Protein AF-A0A7S0Z0C8-F1 (afdb_monomer)

Foldseek 3Di:
DDLCVLVPQQAAEAACAPVLDAEDALSLLNCQVRHNYYHYDLVSHPPVPPSLQVPPGDNSVSPQSPQLVVCLPPLEGAQEQSQDCEDRPSVVVRPSHDYYDHHNHNHPDYDPD

Nearest PDB structures (foldseek):
  8xp3-assembly1_JC  TM=6.970E-01  e=9.010E-02  Homo sapiens
  7sd1-assembly2_B  TM=4.859E-01  e=2.928E-01  Homo sapiens
  8txa-assembly2_C  TM=3.600E-01  e=6.787E+00  Mycobacterium marinum

InterPro domains:
  IPR032675 Leucine-rich repeat domain superfamily [G3DSA:3.80.10.10] (1-113)

pLDDT: mean 94.39, std 6.41, range [53.81, 98.44]

Solvent-accessible surface area (backbone atoms only — not comparable to full-atom values): 6418 Å² total; per-residue (Å²): 88,71,58,68,65,27,68,51,75,82,44,41,71,46,81,48,52,94,63,79,46,34,41,62,42,35,41,43,15,69,32,51,93,45,42,73,42,65,44,59,48,72,93,48,41,66,33,72,57,40,63,71,46,71,72,59,42,47,60,53,35,22,48,52,26,28,29,53,50,43,14,69,76,68,18,43,36,74,49,58,60,71,59,37,52,55,71,58,66,58,58,80,73,47,83,54,58,80,43,80,42,58,54,71,43,50,60,81,54,78,78,96,121

Mean predicted aligned error: 3.18 Å

Organism: NCBI:txid464990

Radius of gyration: 13.86 Å; Cα contacts (8 Å, |Δi|>4): 196; chains: 1; bounding box: 32×24×36 Å

Structure (mmCIF, N/CA/C/O backbone):
data_AF-A0A7S0Z0C8-F1
#
_entry.id   AF-A0A7S0Z0C8-F1
#
loop_
_atom_site.group_PDB
_atom_site.id
_atom_site.type_symbol
_atom_site.label_atom_id
_atom_site.label_alt_id
_atom_site.label_comp_id
_atom_site.label_asym_id
_atom_site.label_entity_id
_atom_site.label_seq_id
_atom_site.pdbx_PDB_ins_code
_atom_site.Cartn_x
_atom_site.Cartn_y
_atom_site.Cartn_z
_atom_site.occupancy
_atom_site.B_iso_or_equiv
_atom_site.auth_seq_id
_atom_site.auth_comp_id
_atom_site.auth_asym_id
_atom_site.auth_atom_id
_atom_site.pdbx_PDB_model_num
ATOM 1 N N . LEU A 1 1 ? -6.282 -8.629 7.773 1.00 92.38 1 LEU A N 1
ATOM 2 C CA . LEU A 1 1 ? -7.308 -7.726 8.351 1.00 92.38 1 LEU A CA 1
ATOM 3 C C . LEU A 1 1 ? -8.555 -7.743 7.475 1.00 92.38 1 LEU A C 1
ATOM 5 O O . LEU A 1 1 ? -8.390 -7.947 6.276 1.00 92.38 1 LEU A O 1
ATOM 9 N N . PRO A 1 2 ? -9.761 -7.550 8.037 1.00 94.75 2 PRO A N 1
ATOM 10 C CA . PRO A 1 2 ? -10.989 -7.470 7.248 1.00 94.75 2 PRO A CA 1
ATOM 11 C C . PRO A 1 2 ? -11.032 -6.192 6.394 1.00 94.75 2 PRO A C 1
ATOM 13 O O . PRO A 1 2 ? -10.494 -5.153 6.791 1.00 94.75 2 PRO A O 1
ATOM 16 N N . SER A 1 3 ? -11.673 -6.257 5.225 1.00 95.62 3 SER A N 1
ATOM 17 C CA . SER A 1 3 ? -11.796 -5.129 4.286 1.00 95.62 3 SER A CA 1
ATOM 18 C C . SER A 1 3 ? -12.562 -3.941 4.872 1.00 95.62 3 SER A C 1
ATOM 20 O O . SER A 1 3 ? -12.308 -2.790 4.510 1.00 95.62 3 SER A O 1
ATOM 22 N N . GLU A 1 4 ? -13.457 -4.208 5.816 1.00 97.50 4 GLU A N 1
ATOM 23 C CA . GLU A 1 4 ? -14.351 -3.256 6.471 1.00 97.50 4 GLU A CA 1
ATOM 24 C C . GLU A 1 4 ? -13.592 -2.216 7.306 1.00 97.50 4 GLU A C 1
ATOM 26 O O . GLU A 1 4 ? -14.127 -1.141 7.568 1.00 97.50 4 GLU A O 1
ATOM 31 N N . VAL A 1 5 ? -12.324 -2.466 7.668 1.00 96.50 5 VAL A N 1
ATOM 32 C CA . VAL A 1 5 ? -11.481 -1.471 8.361 1.00 96.50 5 VAL A CA 1
ATOM 33 C C . VAL A 1 5 ? -11.357 -0.183 7.539 1.00 96.50 5 VAL A C 1
ATOM 35 O O . VAL A 1 5 ? -11.346 0.912 8.098 1.00 96.50 5 VAL A O 1
ATOM 38 N N . GLY A 1 6 ? -11.363 -0.289 6.207 1.00 95.88 6 GLY A N 1
ATOM 39 C CA . GLY A 1 6 ? -11.355 0.861 5.300 1.00 95.88 6 GLY A CA 1
ATOM 40 C C . GLY A 1 6 ? -12.599 1.758 5.380 1.00 95.88 6 GLY A C 1
ATOM 41 O O . GLY A 1 6 ? -12.591 2.859 4.833 1.00 95.88 6 GLY A O 1
ATOM 42 N N . LEU A 1 7 ? -13.673 1.317 6.045 1.00 97.50 7 LEU A N 1
ATOM 43 C CA . LEU A 1 7 ? -14.909 2.091 6.224 1.00 97.50 7 LEU A CA 1
ATOM 44 C C . LEU A 1 7 ? -14.869 2.997 7.462 1.00 97.50 7 LEU A C 1
ATOM 46 O O . LEU A 1 7 ? -15.728 3.867 7.625 1.00 97.50 7 LEU A O 1
ATOM 50 N N . LEU A 1 8 ? -13.870 2.827 8.332 1.00 97.75 8 LEU A N 1
ATOM 51 C CA . LEU A 1 8 ? -13.736 3.562 9.587 1.00 97.75 8 LEU A CA 1
ATOM 52 C C . LEU A 1 8 ? -13.202 4.984 9.340 1.00 97.75 8 LEU A C 1
ATOM 54 O O . LEU A 1 8 ? -12.084 5.330 9.701 1.00 97.75 8 LEU A O 1
ATOM 58 N N . SER A 1 9 ? -14.020 5.843 8.732 1.00 94.94 9 SER A N 1
ATOM 59 C CA . SER A 1 9 ? -13.635 7.187 8.264 1.00 94.94 9 SER A CA 1
ATOM 60 C C . SER A 1 9 ? -13.145 8.154 9.351 1.00 94.94 9 SER A C 1
ATOM 62 O O . SER A 1 9 ? -12.517 9.160 9.029 1.00 94.94 9 SER A O 1
ATOM 64 N N . LYS A 1 10 ? -13.418 7.863 10.627 1.00 97.75 10 LYS A N 1
ATOM 65 C CA . LYS A 1 10 ? -12.934 8.634 11.783 1.00 97.75 10 LYS A CA 1
ATOM 66 C C . LYS A 1 10 ? -11.700 8.014 12.452 1.00 97.75 10 LYS A C 1
ATOM 68 O O . LYS A 1 10 ? -11.220 8.566 13.437 1.00 9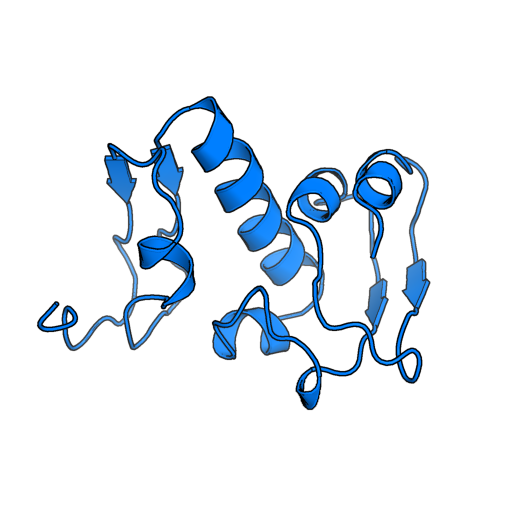7.75 10 LYS A O 1
ATOM 73 N N . LEU A 1 11 ? -11.210 6.871 11.967 1.00 98.25 11 LEU A N 1
ATOM 74 C CA . LEU A 1 11 ? -10.076 6.172 12.563 1.00 98.25 11 LEU A CA 1
ATOM 75 C C . LEU A 1 11 ? -8.788 6.971 12.350 1.00 98.25 11 LEU A C 1
ATOM 77 O O . LEU 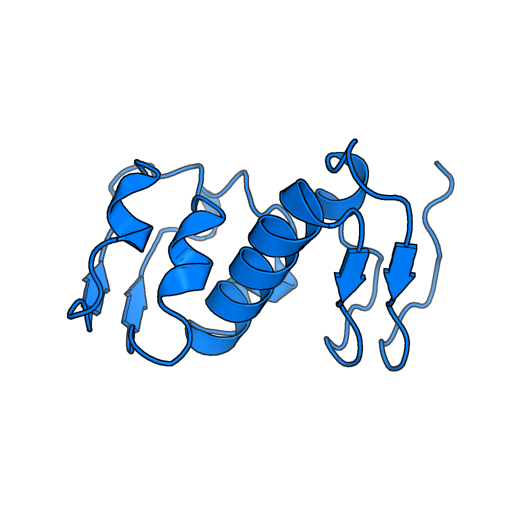A 1 11 ? -8.437 7.301 11.219 1.00 98.25 11 LEU A O 1
ATOM 81 N N . LYS A 1 12 ? -8.098 7.265 13.455 1.00 98.31 12 LYS A N 1
ATOM 82 C CA . LYS A 1 12 ? -6.831 8.010 13.471 1.00 98.31 12 LYS A CA 1
ATOM 83 C C . LYS A 1 12 ? -5.620 7.132 13.738 1.00 98.31 12 LYS A C 1
ATOM 85 O O . LYS A 1 12 ? -4.569 7.357 13.157 1.00 98.31 12 LYS A O 1
ATOM 90 N N . VAL A 1 13 ? -5.787 6.101 14.557 1.00 98.44 13 VAL A N 1
ATOM 91 C CA . VAL A 1 13 ? -4.705 5.207 14.963 1.00 98.44 13 VAL A CA 1
ATOM 92 C C . VAL A 1 13 ? -5.182 3.769 14.826 1.00 98.44 13 VAL A C 1
ATOM 94 O O . VAL A 1 13 ? -6.244 3.418 15.342 1.00 98.44 13 VAL A O 1
ATOM 97 N N . LEU A 1 14 ? -4.394 2.940 14.146 1.00 98.19 14 LEU A N 1
ATOM 98 C CA . LEU A 1 14 ? -4.616 1.507 14.004 1.00 98.19 14 LEU A CA 1
ATOM 99 C C . LEU A 1 14 ? -3.334 0.763 14.372 1.00 98.19 14 LEU A C 1
ATOM 101 O O . LEU A 1 14 ? -2.332 0.856 13.670 1.00 98.19 14 LEU A O 1
ATOM 105 N N . ARG A 1 15 ? -3.371 -0.002 15.464 1.00 97.69 15 ARG A N 1
ATOM 106 C CA . ARG A 1 15 ? -2.240 -0.823 15.907 1.00 97.69 15 ARG A CA 1
ATOM 107 C C . ARG A 1 15 ? -2.630 -2.287 15.866 1.00 97.69 15 ARG A C 1
ATOM 109 O O . ARG A 1 15 ? -3.543 -2.701 16.572 1.00 97.69 15 ARG A O 1
ATOM 116 N N . VAL A 1 16 ? -1.953 -3.045 15.015 1.00 96.62 16 VAL A N 1
ATOM 117 C CA . VAL A 1 16 ? -2.222 -4.469 14.770 1.00 96.62 16 VAL A CA 1
ATOM 118 C C . VAL A 1 16 ? -0.945 -5.313 14.822 1.00 96.62 16 VAL A C 1
ATOM 120 O O . VAL A 1 16 ? -0.952 -6.470 14.404 1.00 96.62 16 VAL A O 1
ATOM 123 N N . GLY A 1 17 ? 0.155 -4.754 15.335 1.00 94.88 17 GLY A N 1
ATOM 124 C CA . GLY A 1 17 ? 1.382 -5.507 15.605 1.00 94.88 17 GLY A CA 1
ATOM 125 C C . GLY A 1 17 ? 1.126 -6.687 16.543 1.00 94.88 17 GLY A C 1
ATOM 126 O O . GLY A 1 17 ? 0.170 -6.669 17.320 1.00 94.88 17 GLY A O 1
ATOM 127 N N . GLN A 1 18 ? 1.947 -7.728 16.442 1.00 93.75 18 GLN A N 1
ATOM 128 C CA . GLN A 1 18 ? 1.857 -8.969 17.222 1.00 93.75 18 GLN A CA 1
ATOM 129 C C . GLN A 1 18 ? 0.550 -9.764 17.047 1.00 93.75 18 GLN A C 1
ATOM 131 O O . GLN A 1 18 ? 0.243 -10.643 17.847 1.00 93.75 18 GLN A O 1
ATOM 136 N N . ASN A 1 19 ? -0.221 -9.494 15.989 1.00 95.25 19 ASN A N 1
ATOM 137 C CA . ASN A 1 19 ? -1.456 -10.229 15.683 1.00 95.25 19 ASN A CA 1
ATOM 138 C C . ASN A 1 19 ? -1.299 -11.218 14.516 1.00 95.25 19 ASN A C 1
ATOM 140 O O . ASN A 1 19 ? -2.292 -11.759 14.031 1.00 95.25 19 ASN A O 1
ATOM 144 N N . GLY A 1 20 ? -0.075 -11.431 14.015 1.00 94.62 20 GLY A N 1
ATOM 145 C CA . GLY A 1 20 ? 0.170 -12.318 12.871 1.00 94.62 20 GLY A CA 1
ATOM 146 C C . GLY A 1 20 ? -0.570 -11.876 11.604 1.00 94.62 20 GLY A C 1
ATOM 147 O O . GLY A 1 20 ? -0.956 -12.708 10.781 1.00 94.62 20 GLY A O 1
ATOM 148 N N . V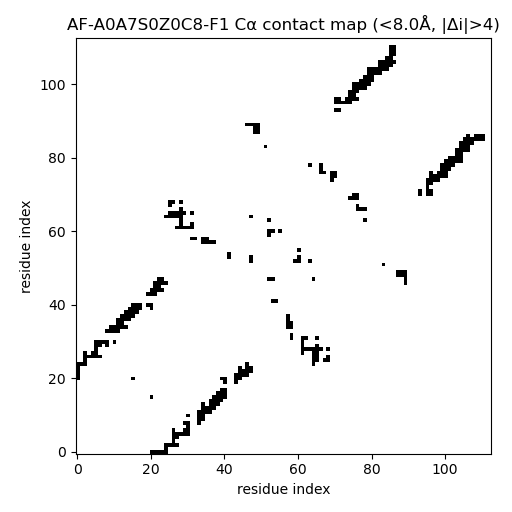AL A 1 21 ? -0.825 -10.569 11.467 1.00 96.50 21 VAL A N 1
ATOM 149 C CA . VAL A 1 21 ? -1.464 -10.007 10.278 1.00 96.50 21 VAL A CA 1
ATOM 150 C C . VAL A 1 21 ? -0.554 -10.257 9.088 1.00 96.50 21 VAL A C 1
ATOM 152 O O . VAL A 1 21 ? 0.595 -9.841 9.102 1.00 96.50 21 VAL A O 1
ATOM 155 N N . LYS A 1 22 ? -1.097 -10.914 8.061 1.00 96.88 22 LYS A N 1
ATOM 156 C CA . LYS A 1 22 ? -0.381 -11.173 6.806 1.00 96.88 22 LYS A CA 1
ATOM 157 C C . LYS A 1 22 ? -0.792 -10.258 5.665 1.00 96.88 22 LYS A C 1
ATOM 159 O O . LYS A 1 22 ? -0.027 -10.017 4.746 1.00 96.88 22 LYS A O 1
ATOM 164 N N . VAL A 1 23 ? -2.017 -9.748 5.712 1.00 97.25 23 VAL A N 1
ATOM 165 C CA . VAL A 1 23 ? -2.586 -8.951 4.624 1.00 97.25 23 VAL A CA 1
ATOM 166 C C . VAL A 1 23 ? -3.128 -7.646 5.179 1.00 97.25 23 VAL A C 1
ATOM 168 O O . VAL A 1 23 ? -4.012 -7.650 6.054 1.00 97.25 23 VAL A O 1
ATOM 171 N N . LEU A 1 24 ? -2.614 -6.548 4.630 1.00 97.94 24 LEU A N 1
ATOM 172 C CA . LEU A 1 24 ? -3.167 -5.207 4.760 1.00 97.94 24 LEU A CA 1
ATOM 173 C C . LEU A 1 24 ? -4.118 -4.988 3.580 1.00 97.94 24 LEU A C 1
ATOM 175 O O . LEU A 1 24 ? -3.640 -4.823 2.470 1.00 97.94 24 LEU A O 1
ATOM 179 N N . PRO A 1 25 ? -5.448 -5.028 3.751 1.00 97.25 25 PRO A N 1
ATOM 180 C CA . PRO A 1 25 ? -6.373 -4.977 2.625 1.00 97.25 25 PRO A CA 1
ATOM 181 C C . PRO A 1 25 ? -6.290 -3.630 1.901 1.00 97.25 25 PRO A C 1
ATOM 183 O O . PRO A 1 25 ? -6.191 -2.583 2.542 1.00 97.25 25 PRO A O 1
ATOM 186 N N . ARG A 1 26 ? -6.418 -3.639 0.567 1.00 97.12 26 ARG A N 1
ATOM 187 C CA . ARG A 1 26 ? -6.345 -2.421 -0.267 1.00 97.12 26 ARG A CA 1
ATOM 188 C C . ARG A 1 26 ? -7.355 -1.349 0.132 1.00 97.12 26 ARG A C 1
ATOM 190 O O . ARG A 1 26 ? -7.101 -0.155 -0.001 1.00 97.12 26 ARG A O 1
ATOM 197 N N . THR A 1 27 ? -8.478 -1.765 0.717 1.00 97.81 27 THR A N 1
ATOM 198 C CA . THR A 1 27 ? -9.503 -0.871 1.263 1.00 97.81 27 THR A CA 1
ATOM 199 C C . THR A 1 27 ? -9.002 0.018 2.403 1.00 97.81 27 THR A C 1
ATOM 201 O O . THR A 1 27 ? -9.592 1.075 2.615 1.00 97.81 27 THR A O 1
ATOM 204 N N . LEU A 1 28 ? -7.901 -0.318 3.093 1.00 98.06 28 LEU A N 1
ATOM 205 C CA . LEU A 1 28 ? -7.239 0.607 4.028 1.00 98.06 28 LEU A CA 1
ATOM 206 C C . LEU A 1 28 ? -6.841 1.917 3.342 1.00 98.06 28 LEU A C 1
ATOM 208 O O . LEU A 1 28 ? -6.887 2.967 3.977 1.00 98.06 28 LEU A O 1
ATOM 212 N N . GLY A 1 29 ? -6.561 1.891 2.036 1.00 97.44 29 GLY A N 1
ATOM 213 C CA . GLY A 1 29 ? -6.315 3.090 1.238 1.00 97.44 29 GLY A CA 1
ATOM 214 C C . GLY A 1 29 ? -7.461 4.113 1.249 1.00 97.44 29 GLY A C 1
ATOM 215 O O . GLY A 1 29 ? -7.234 5.296 1.019 1.00 97.44 29 GLY A O 1
ATOM 216 N N . ASN A 1 30 ? -8.688 3.729 1.619 1.00 97.56 30 ASN A N 1
ATOM 217 C CA . ASN A 1 30 ? -9.795 4.679 1.819 1.00 97.56 30 ASN A CA 1
ATOM 218 C C . ASN A 1 30 ? -9.565 5.649 3.000 1.00 97.56 30 ASN A C 1
ATOM 220 O O . ASN A 1 30 ? -10.298 6.638 3.163 1.00 97.56 30 ASN A O 1
ATOM 224 N N . LEU A 1 31 ? -8.573 5.346 3.842 1.00 98.12 31 LEU A N 1
ATOM 225 C CA . LEU A 1 31 ? -8.175 6.131 5.005 1.00 98.12 31 LEU A CA 1
ATOM 226 C C . LEU A 1 31 ? -6.979 7.057 4.736 1.00 98.12 31 LEU A C 1
ATOM 228 O O . LEU A 1 31 ? -6.506 7.695 5.677 1.00 98.12 31 LEU A O 1
ATOM 232 N N . VAL A 1 32 ? -6.505 7.175 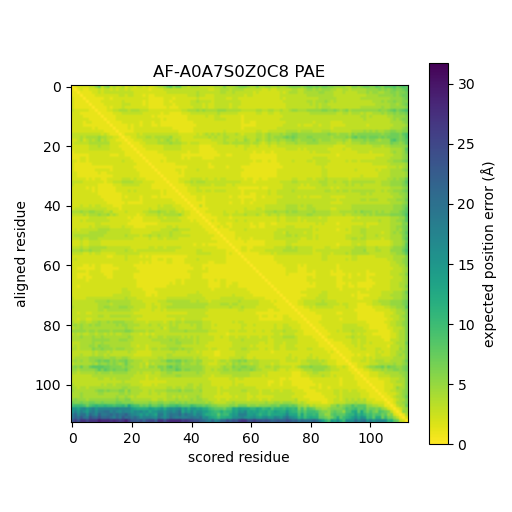3.487 1.00 97.56 32 VAL A N 1
ATOM 233 C CA . VAL A 1 32 ? -5.490 8.178 3.106 1.00 97.56 32 VAL A CA 1
ATOM 234 C C . VAL A 1 32 ? -5.907 9.565 3.608 1.00 97.56 32 VAL A C 1
ATOM 236 O O . VAL A 1 32 ? -7.052 9.987 3.434 1.00 97.56 32 VAL A O 1
ATOM 239 N N . GLY A 1 33 ? -4.981 10.259 4.277 1.00 96.38 33 GLY A N 1
ATOM 240 C CA . GLY A 1 33 ? -5.206 11.576 4.887 1.00 96.38 33 GLY A CA 1
ATOM 241 C C . GLY A 1 33 ? -6.091 11.585 6.143 1.00 96.38 33 GLY A C 1
ATOM 242 O O . GLY A 1 33 ? -6.280 12.641 6.743 1.00 96.38 33 GLY A O 1
ATOM 243 N N . LYS A 1 34 ? -6.644 10.438 6.557 1.00 97.25 34 LYS A N 1
ATOM 244 C CA . LYS A 1 34 ? -7.482 10.303 7.760 1.00 97.25 34 LYS A CA 1
ATOM 245 C C . LYS A 1 34 ? -6.748 9.564 8.868 1.00 97.25 34 LYS A C 1
ATOM 247 O O . LYS A 1 34 ? -6.740 10.066 9.990 1.00 97.25 34 LYS A O 1
ATOM 252 N N . LEU A 1 35 ? -6.157 8.413 8.538 1.00 98.19 35 LEU A N 1
ATOM 253 C CA . LEU A 1 35 ? -5.372 7.595 9.455 1.00 98.19 35 LEU A CA 1
ATOM 254 C C . LEU A 1 35 ? -3.971 8.197 9.598 1.00 98.19 35 LEU A C 1
ATOM 256 O O . LEU A 1 35 ? -3.258 8.379 8.615 1.00 98.19 35 LEU A O 1
ATOM 260 N N . GLU A 1 36 ? -3.611 8.523 10.830 1.00 97.38 36 GLU A N 1
ATOM 261 C CA . GLU A 1 36 ? -2.365 9.196 11.201 1.00 97.38 36 GLU A CA 1
ATOM 262 C C . GLU A 1 36 ? -1.276 8.173 11.542 1.00 97.38 36 GLU A C 1
ATOM 264 O O . GLU A 1 36 ? -0.117 8.346 11.172 1.00 97.38 36 GLU A O 1
ATOM 269 N N . GLU A 1 37 ? -1.653 7.063 12.180 1.00 97.81 37 GLU A N 1
ATOM 270 C CA . GLU A 1 37 ? -0.720 6.020 12.599 1.00 97.81 37 GLU A CA 1
ATOM 271 C C . GLU A 1 37 ? -1.249 4.623 12.257 1.00 97.81 37 GLU A C 1
ATOM 273 O O . GLU A 1 37 ? -2.363 4.253 12.638 1.00 97.81 37 GLU A O 1
ATOM 278 N N . LEU A 1 38 ? -0.419 3.838 11.567 1.00 97.88 38 LEU A N 1
ATOM 279 C CA . LEU A 1 38 ? -0.617 2.417 11.321 1.00 97.88 38 LEU A CA 1
ATOM 280 C C . LEU A 1 38 ? 0.622 1.656 11.800 1.00 97.88 38 LEU A C 1
ATOM 282 O O . LEU A 1 38 ? 1.711 1.885 11.282 1.00 97.88 38 LEU A O 1
ATOM 286 N N . THR A 1 39 ? 0.458 0.737 12.753 1.00 97.25 39 THR A N 1
ATOM 287 C CA . THR A 1 39 ? 1.539 -0.163 13.187 1.00 97.25 39 THR A CA 1
ATOM 288 C C . THR A 1 39 ? 1.171 -1.623 12.960 1.00 97.25 39 THR A C 1
ATOM 290 O O . THR A 1 39 ? 0.049 -2.054 13.238 1.00 97.25 39 THR A O 1
ATOM 293 N N . PHE A 1 40 ? 2.121 -2.389 12.435 1.00 96.69 40 PHE A N 1
ATOM 294 C CA . PHE A 1 40 ? 1.997 -3.803 12.089 1.00 96.69 40 PHE A CA 1
ATOM 295 C C . PHE A 1 40 ? 3.389 -4.446 12.083 1.00 96.69 40 PHE A C 1
ATOM 297 O O . PHE A 1 40 ? 4.397 -3.744 12.132 1.00 96.69 40 PHE A O 1
ATOM 304 N N . ASP A 1 41 ? 3.445 -5.775 12.015 1.00 95.94 41 ASP A N 1
ATOM 305 C CA . ASP A 1 41 ? 4.713 -6.498 11.917 1.00 95.94 41 ASP A CA 1
ATOM 306 C C . ASP A 1 41 ? 5.100 -6.634 10.438 1.00 95.94 41 ASP A C 1
ATOM 308 O O . ASP A 1 41 ? 4.556 -7.490 9.738 1.00 95.94 41 ASP A O 1
ATOM 312 N N . GLU A 1 42 ? 6.022 -5.799 9.950 1.00 94.56 42 GLU A N 1
ATOM 313 C CA . GLU A 1 42 ? 6.443 -5.788 8.536 1.00 94.56 42 GLU A CA 1
ATOM 314 C C . GLU A 1 42 ? 6.896 -7.168 8.039 1.00 94.56 42 GLU A C 1
ATOM 316 O O . GLU A 1 42 ? 6.526 -7.581 6.944 1.00 94.56 42 GLU A O 1
ATOM 321 N N . SER A 1 43 ? 7.608 -7.929 8.876 1.00 92.94 43 SER A N 1
ATOM 322 C CA . SER A 1 43 ? 8.113 -9.270 8.547 1.00 92.94 43 SER A CA 1
ATOM 323 C C . SER A 1 4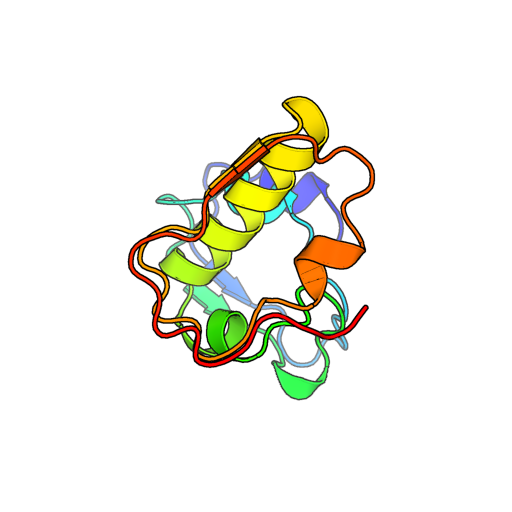3 ? 7.027 -10.331 8.347 1.00 92.94 43 SER A C 1
ATOM 325 O O . SER A 1 43 ? 7.315 -11.403 7.817 1.00 92.94 43 SER A O 1
ATOM 327 N N . ASN A 1 44 ? 5.794 -10.060 8.778 1.00 94.81 44 ASN A N 1
ATOM 328 C CA . ASN A 1 44 ? 4.669 -10.979 8.635 1.00 94.81 44 ASN A CA 1
ATOM 329 C C . ASN A 1 44 ? 3.773 -10.640 7.438 1.00 94.81 44 ASN A C 1
ATOM 331 O O . ASN A 1 4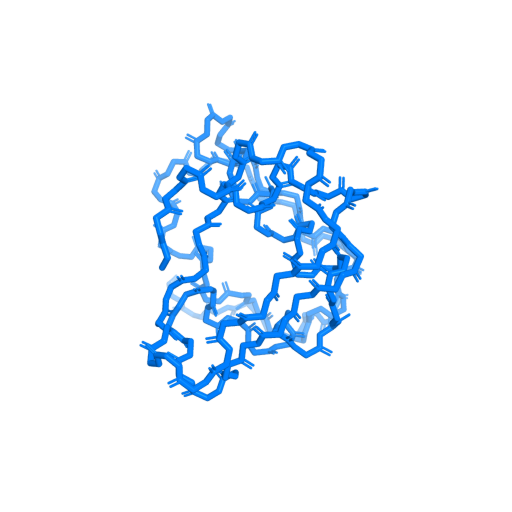4 ? 2.894 -11.443 7.116 1.00 94.81 44 ASN A O 1
ATOM 335 N N . ILE A 1 45 ? 3.970 -9.490 6.781 1.00 97.06 45 ILE A N 1
ATOM 336 C CA . ILE A 1 45 ? 3.134 -9.061 5.659 1.00 97.06 45 ILE A CA 1
ATOM 337 C C . ILE A 1 45 ? 3.496 -9.836 4.389 1.00 97.06 45 ILE A C 1
ATOM 339 O O . ILE A 1 45 ? 4.617 -9.784 3.902 1.00 97.06 45 ILE A O 1
ATOM 343 N N . SER A 1 46 ? 2.508 -10.533 3.831 1.00 95.88 46 SER A N 1
ATOM 344 C CA . SER A 1 46 ? 2.556 -11.150 2.505 1.00 95.88 46 SER A CA 1
ATOM 345 C C . SER A 1 46 ? 1.913 -10.282 1.423 1.00 95.88 46 SER A C 1
ATOM 347 O O . SER A 1 46 ? 2.165 -10.505 0.245 1.00 95.88 46 SER A O 1
ATOM 349 N N . TRP A 1 47 ? 1.031 -9.348 1.798 1.00 96.62 47 TRP A N 1
ATOM 350 C CA . TRP A 1 47 ? 0.493 -8.352 0.871 1.00 96.62 47 TRP A CA 1
ATOM 351 C C . TRP A 1 47 ? 0.190 -7.024 1.586 1.00 96.62 47 TRP A C 1
ATOM 353 O O . TRP A 1 47 ? -0.548 -7.034 2.585 1.00 96.62 47 TRP A O 1
ATOM 363 N N . PRO A 1 48 ? 0.707 -5.889 1.087 1.00 96.38 48 PRO A N 1
ATOM 364 C CA . PRO A 1 48 ? 1.570 -5.756 -0.094 1.00 96.38 48 PRO A CA 1
ATOM 365 C C . PRO A 1 48 ? 2.968 -6.354 0.134 1.00 96.38 48 PRO A C 1
ATOM 367 O O . PRO A 1 48 ? 3.506 -6.255 1.234 1.00 96.38 48 PRO A O 1
ATOM 370 N N . ALA A 1 49 ? 3.522 -7.011 -0.886 1.00 94.69 49 ALA A N 1
ATOM 371 C CA . ALA A 1 49 ? 4.810 -7.706 -0.835 1.00 94.69 49 ALA A CA 1
ATOM 372 C C . ALA A 1 49 ? 6.007 -6.761 -1.045 1.00 94.69 49 ALA A C 1
ATOM 374 O O . ALA A 1 49 ? 7.127 -7.079 -0.649 1.00 94.69 49 ALA A O 1
ATOM 375 N N . THR A 1 50 ? 5.778 -5.587 -1.638 1.00 93.88 50 THR A N 1
ATOM 376 C CA . THR A 1 50 ? 6.829 -4.594 -1.899 1.00 93.88 50 THR A CA 1
ATOM 377 C C . THR A 1 50 ? 7.347 -3.972 -0.600 1.00 93.88 50 THR A C 1
ATOM 379 O O . THR A 1 50 ? 6.724 -3.077 -0.020 1.00 93.88 50 THR A O 1
ATOM 382 N N . THR A 1 51 ? 8.513 -4.435 -0.148 1.00 92.19 51 THR A N 1
ATOM 383 C CA . THR A 1 51 ? 9.104 -4.070 1.152 1.00 92.19 51 THR A CA 1
ATOM 384 C C . THR A 1 51 ? 9.404 -2.576 1.301 1.00 92.19 51 THR A C 1
ATOM 386 O O . THR A 1 51 ? 9.232 -2.004 2.381 1.00 92.19 51 THR A O 1
ATOM 389 N N . GLU A 1 52 ? 9.770 -1.900 0.213 1.00 93.00 52 GLU A N 1
ATOM 390 C CA . GLU A 1 52 ? 10.012 -0.460 0.183 1.00 93.00 52 GLU A CA 1
ATOM 391 C C . GLU A 1 52 ? 8.769 0.310 0.625 1.00 93.00 52 GLU A C 1
ATOM 393 O O . GLU A 1 52 ? 8.871 1.265 1.387 1.00 93.00 52 GLU A O 1
ATOM 398 N N . VAL A 1 53 ? 7.579 -0.126 0.205 1.00 95.62 53 VAL A N 1
ATOM 399 C CA . VAL A 1 53 ? 6.318 0.537 0.560 1.00 95.62 53 VAL A CA 1
ATOM 400 C C . VAL A 1 53 ? 5.989 0.348 2.039 1.00 95.62 53 VAL A C 1
ATOM 402 O O . VAL A 1 53 ? 5.491 1.280 2.671 1.00 95.62 53 VAL A O 1
ATOM 405 N N . LEU A 1 54 ? 6.277 -0.830 2.603 1.00 95.69 54 LEU A N 1
ATOM 406 C CA . LEU A 1 54 ? 6.019 -1.121 4.018 1.00 95.69 54 LEU A CA 1
ATOM 407 C C . LEU A 1 54 ? 6.808 -0.181 4.942 1.00 95.69 54 LEU A C 1
ATOM 409 O O . LEU A 1 54 ? 6.257 0.308 5.926 1.00 95.69 54 LEU A O 1
ATOM 413 N N . SER A 1 55 ? 8.045 0.153 4.563 1.00 93.88 55 SER A N 1
ATOM 414 C CA . SER A 1 55 ? 8.953 1.011 5.342 1.00 93.88 55 SER A CA 1
ATOM 415 C C . SER A 1 55 ? 8.815 2.519 5.064 1.00 93.88 55 SER A C 1
ATOM 417 O O . SER A 1 55 ? 9.424 3.349 5.740 1.00 93.88 55 SER A O 1
ATOM 419 N N . MET A 1 56 ? 7.983 2.921 4.097 1.00 92.94 56 MET A N 1
ATOM 420 C CA . MET A 1 56 ? 7.787 4.324 3.698 1.00 92.94 56 MET A CA 1
ATOM 421 C C . MET A 1 56 ? 6.891 5.148 4.642 1.00 92.94 56 MET A C 1
ATOM 423 O O . MET A 1 56 ? 6.703 6.351 4.420 1.00 92.94 56 MET A O 1
ATOM 427 N N . GLY A 1 57 ? 6.334 4.517 5.678 1.00 95.44 57 GLY A N 1
ATOM 428 C CA . GLY A 1 57 ? 5.438 5.129 6.657 1.00 95.44 57 GLY A CA 1
ATOM 429 C C . GLY A 1 57 ? 3.961 5.129 6.246 1.00 95.44 57 GLY A C 1
ATOM 430 O O . GLY A 1 57 ? 3.603 4.885 5.092 1.00 95.44 57 GLY A O 1
ATOM 431 N N . THR A 1 58 ? 3.090 5.436 7.217 1.00 96.88 58 THR A N 1
ATOM 432 C CA . THR A 1 58 ? 1.624 5.304 7.115 1.00 96.88 58 THR A CA 1
ATOM 433 C C . THR A 1 58 ? 1.040 5.950 5.857 1.00 96.88 58 THR A C 1
ATOM 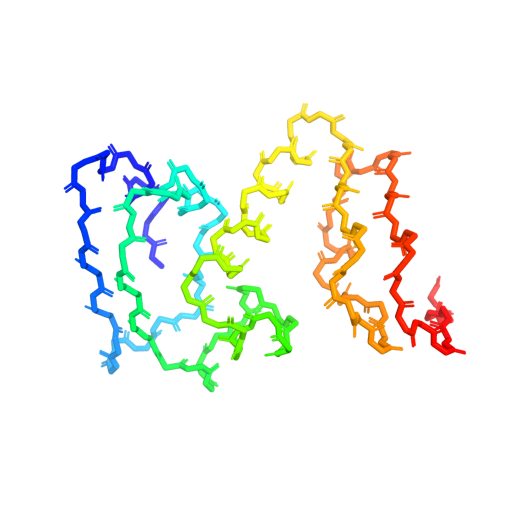435 O O . THR A 1 58 ? 0.341 5.287 5.101 1.00 96.88 58 THR A O 1
ATOM 438 N N . ASP A 1 59 ? 1.325 7.229 5.596 1.00 97.06 59 ASP A N 1
ATOM 439 C CA . ASP A 1 59 ? 0.695 7.962 4.487 1.00 97.06 59 ASP A CA 1
ATOM 440 C C . ASP A 1 59 ? 1.024 7.355 3.115 1.00 97.06 59 ASP A C 1
ATOM 442 O O . ASP A 1 59 ? 0.132 7.142 2.289 1.00 97.06 59 ASP A O 1
ATOM 446 N N . LYS A 1 60 ? 2.298 7.026 2.878 1.00 96.81 60 LYS A N 1
ATOM 447 C CA . LYS A 1 60 ? 2.727 6.415 1.617 1.00 96.81 60 LYS A CA 1
ATOM 448 C C . LYS A 1 60 ? 2.185 5.000 1.466 1.00 96.81 60 LYS A C 1
ATOM 450 O O . LYS A 1 60 ? 1.652 4.682 0.408 1.00 96.81 60 LYS A O 1
ATOM 455 N N . LEU A 1 61 ? 2.224 4.185 2.515 1.00 97.75 61 LEU A N 1
ATOM 456 C CA . LEU A 1 61 ? 1.631 2.850 2.478 1.00 97.75 61 LEU A CA 1
ATOM 457 C C . LEU A 1 61 ? 0.135 2.908 2.135 1.00 97.75 61 LEU A C 1
ATOM 459 O O . LEU A 1 61 ? -0.328 2.200 1.244 1.00 97.75 61 LEU A O 1
ATOM 463 N N . LEU A 1 62 ? -0.628 3.805 2.764 1.00 98.12 62 LEU A N 1
ATOM 464 C CA . LEU A 1 62 ? -2.054 3.961 2.464 1.00 98.12 62 LEU A CA 1
ATOM 465 C C . LEU A 1 62 ? -2.299 4.432 1.026 1.00 98.12 62 LEU A C 1
ATOM 467 O O . LEU A 1 62 ? -3.233 3.950 0.387 1.00 98.12 62 LEU A O 1
ATOM 471 N N . LYS A 1 63 ? -1.472 5.341 0.494 1.00 98.12 63 LYS A N 1
ATOM 472 C CA . LYS A 1 63 ? -1.560 5.783 -0.909 1.00 98.12 63 LYS A CA 1
ATOM 473 C C . LYS A 1 63 ? -1.315 4.634 -1.885 1.00 98.12 63 LYS A C 1
ATOM 475 O O . LYS A 1 63 ? -2.015 4.545 -2.889 1.00 98.12 63 LYS A O 1
ATOM 480 N N . PHE A 1 64 ? -0.385 3.736 -1.569 1.00 98.12 64 PHE A N 1
ATOM 481 C CA . PHE A 1 64 ? -0.126 2.546 -2.373 1.00 98.12 64 PHE A CA 1
ATOM 482 C C . PHE A 1 64 ? -1.335 1.604 -2.359 1.00 98.12 64 PHE A C 1
ATOM 484 O O . PHE A 1 64 ? -1.850 1.232 -3.410 1.00 98.12 64 PHE A O 1
ATOM 491 N N . LEU A 1 65 ? -1.872 1.305 -1.172 1.00 97.88 65 LEU A N 1
ATOM 492 C CA . LEU A 1 65 ? -3.088 0.499 -1.027 1.00 97.88 65 LEU A CA 1
ATOM 493 C C . LEU A 1 65 ? -4.279 1.120 -1.777 1.00 97.88 65 LEU A C 1
ATOM 495 O O . LEU A 1 65 ? -5.044 0.407 -2.426 1.00 97.88 65 LEU A O 1
ATOM 499 N N . ALA A 1 66 ? -4.417 2.448 -1.736 1.00 98.00 66 ALA A N 1
ATOM 500 C CA . ALA A 1 66 ? -5.450 3.176 -2.467 1.00 98.00 66 ALA A CA 1
ATOM 501 C C . ALA A 1 66 ? -5.285 3.051 -3.987 1.00 98.00 66 ALA A C 1
ATOM 503 O O . ALA A 1 66 ? -6.283 2.885 -4.687 1.00 98.00 66 ALA A O 1
ATOM 504 N N . ALA A 1 67 ? -4.048 3.091 -4.491 1.00 97.88 67 ALA A N 1
ATOM 505 C CA . ALA A 1 67 ? -3.757 2.908 -5.908 1.00 97.88 67 ALA A CA 1
ATOM 506 C C . ALA A 1 67 ? -4.205 1.519 -6.391 1.00 97.88 67 ALA A C 1
ATOM 508 O O . ALA A 1 67 ? -4.895 1.431 -7.402 1.00 97.88 67 ALA A O 1
ATOM 509 N N . PHE A 1 68 ? -3.940 0.458 -5.623 1.00 97.75 68 PHE A N 1
ATOM 510 C CA . PHE A 1 68 ? -4.423 -0.897 -5.934 1.00 97.75 68 PHE A CA 1
ATOM 511 C C . PHE A 1 68 ? -5.947 -1.046 -5.804 1.00 97.75 68 PHE A C 1
ATOM 513 O O . PHE A 1 68 ? -6.583 -1.697 -6.625 1.00 97.75 68 PHE A O 1
ATOM 520 N N . ASN A 1 69 ? -6.570 -0.411 -4.807 1.00 96.38 69 ASN A N 1
ATOM 521 C CA . ASN A 1 69 ? -8.036 -0.375 -4.677 1.00 96.38 69 ASN A CA 1
ATOM 522 C C . ASN A 1 69 ? -8.717 0.324 -5.862 1.00 96.38 69 ASN A C 1
ATOM 524 O O . ASN A 1 69 ? -9.827 -0.033 -6.254 1.00 96.38 69 ASN A O 1
ATOM 528 N N . ARG A 1 70 ? -8.059 1.335 -6.431 1.00 96.25 70 ARG A N 1
ATOM 529 C CA . ARG A 1 70 ? -8.525 2.015 -7.637 1.00 96.25 70 ARG A CA 1
ATOM 530 C C . ARG A 1 70 ? -8.281 1.169 -8.885 1.00 96.25 70 ARG A C 1
ATOM 532 O O . ARG A 1 70 ? -9.191 1.036 -9.698 1.00 96.25 70 ARG A O 1
ATOM 539 N N . ALA A 1 71 ? -7.096 0.570 -8.998 1.00 97.19 71 ALA A N 1
ATOM 540 C CA . ALA A 1 71 ? -6.715 -0.279 -10.119 1.00 97.19 71 ALA A CA 1
ATOM 541 C C . ALA A 1 71 ? -7.690 -1.445 -10.311 1.00 97.19 71 ALA A C 1
ATOM 543 O O . ALA A 1 71 ? -8.144 -1.638 -11.430 1.00 97.19 71 ALA A O 1
ATOM 544 N N . GLU A 1 72 ? -8.127 -2.108 -9.232 1.00 95.25 72 GLU A N 1
ATOM 545 C CA . GLU A 1 72 ? -9.147 -3.172 -9.295 1.00 95.25 72 GLU A CA 1
ATOM 546 C C . GLU A 1 72 ? -10.424 -2.746 -10.048 1.00 95.25 72 GLU A C 1
ATOM 548 O O . GLU A 1 72 ? -11.071 -3.556 -10.710 1.00 95.25 72 GLU A O 1
ATOM 553 N N . LYS A 1 73 ? -10.817 -1.474 -9.924 1.00 93.81 73 LYS A N 1
ATOM 554 C CA . LYS A 1 73 ? -12.078 -0.949 -10.471 1.00 93.81 73 LYS A CA 1
ATOM 555 C C . LYS A 1 73 ? -11.913 -0.319 -11.846 1.00 93.81 73 LYS A C 1
ATOM 557 O O . LYS A 1 73 ? -12.841 -0.355 -12.646 1.00 93.81 73 LYS A O 1
ATOM 562 N N . GLU A 1 74 ? -10.772 0.321 -12.077 1.00 96.62 74 GLU A N 1
ATOM 563 C CA . GLU A 1 74 ? -10.529 1.196 -13.230 1.00 96.62 74 GLU A CA 1
ATOM 564 C C . GLU A 1 74 ? -9.464 0.651 -14.191 1.00 96.62 74 GLU A C 1
ATOM 566 O O . GLU A 1 74 ? -9.167 1.296 -15.195 1.00 96.62 74 GLU A O 1
ATOM 571 N N . GLY A 1 75 ? -8.826 -0.475 -13.861 1.00 96.75 75 GLY A N 1
ATOM 572 C CA . GLY A 1 75 ? -7.747 -1.083 -14.642 1.00 96.75 75 GLY A CA 1
ATOM 573 C C . GLY A 1 75 ? -6.515 -0.191 -14.823 1.00 96.75 75 GLY A C 1
ATOM 574 O O . GLY A 1 75 ? -5.681 -0.455 -15.689 1.00 96.75 75 GLY A O 1
ATOM 575 N N . THR A 1 76 ? -6.383 0.870 -14.021 1.00 97.38 76 THR A N 1
ATOM 576 C CA . THR A 1 76 ? -5.293 1.850 -14.103 1.00 97.38 76 THR A CA 1
ATOM 577 C C . THR A 1 76 ? -4.560 1.956 -12.770 1.00 97.38 76 THR A C 1
ATOM 579 O O . THR A 1 76 ? -5.173 2.281 -11.751 1.00 97.38 76 THR A O 1
ATOM 582 N N . LEU A 1 77 ? -3.245 1.719 -12.780 1.00 97.81 77 LEU A N 1
ATOM 583 C CA . LEU A 1 77 ? -2.386 1.778 -11.596 1.00 97.81 77 LEU A CA 1
ATOM 584 C C . LEU A 1 77 ? -1.365 2.915 -11.709 1.00 97.81 77 LEU A C 1
ATOM 586 O O . LEU A 1 77 ? -0.507 2.929 -12.591 1.00 97.81 77 LEU A O 1
ATOM 590 N N . GLU A 1 78 ? -1.465 3.857 -10.772 1.00 96.94 78 GLU A N 1
ATOM 591 C CA . GLU A 1 78 ? -0.644 5.067 -10.695 1.00 96.94 78 GLU A CA 1
ATOM 592 C C . GLU A 1 78 ? 0.452 4.919 -9.636 1.00 96.94 78 GLU A C 1
ATOM 594 O O . GLU A 1 78 ? 0.209 5.073 -8.438 1.00 96.94 78 GLU A O 1
ATOM 599 N N . LEU A 1 79 ? 1.678 4.658 -10.083 1.00 96.56 79 LEU A N 1
ATOM 600 C CA . LEU A 1 79 ? 2.864 4.480 -9.247 1.00 96.56 79 LEU A CA 1
ATOM 601 C C . LEU A 1 79 ? 4.021 5.386 -9.701 1.00 96.56 79 LEU A C 1
ATOM 603 O O . LEU A 1 79 ? 5.196 5.033 -9.589 1.00 96.56 79 LEU A O 1
ATOM 607 N N . ASN A 1 80 ? 3.716 6.596 -10.175 1.00 96.19 80 ASN A N 1
ATOM 608 C CA . ASN A 1 80 ? 4.736 7.581 -10.540 1.00 96.19 80 ASN A CA 1
ATOM 609 C C . ASN A 1 80 ? 5.427 8.183 -9.300 1.00 96.19 80 ASN A C 1
ATOM 611 O O . ASN A 1 80 ? 4.751 8.554 -8.341 1.00 96.19 80 ASN A O 1
ATOM 615 N N . GLY A 1 81 ? 6.753 8.346 -9.318 1.00 94.81 81 GLY A N 1
ATOM 616 C CA . GLY A 1 81 ? 7.459 9.098 -8.264 1.00 94.81 81 GLY A CA 1
ATOM 617 C C . GLY A 1 81 ? 7.656 8.366 -6.929 1.00 94.81 81 GLY A C 1
ATOM 618 O O . GLY A 1 81 ? 7.864 9.012 -5.899 1.00 94.81 81 GLY A O 1
ATOM 619 N N . TRP A 1 82 ? 7.591 7.034 -6.911 1.00 95.00 82 TRP A N 1
ATOM 620 C CA . TRP A 1 82 ? 7.708 6.230 -5.686 1.00 95.00 82 TRP A CA 1
ATOM 621 C C . TRP A 1 82 ? 9.148 5.860 -5.315 1.00 95.00 82 TRP A C 1
ATOM 623 O O . TRP A 1 82 ? 9.376 5.312 -4.242 1.00 95.00 82 TRP A O 1
ATOM 633 N N . ASN A 1 83 ? 10.135 6.237 -6.133 1.00 93.38 83 ASN A N 1
ATOM 634 C CA . ASN A 1 83 ? 11.547 5.861 -5.978 1.00 93.38 83 ASN A CA 1
ATOM 635 C C . ASN A 1 83 ? 11.806 4.349 -6.031 1.00 93.38 83 ASN A C 1
ATOM 637 O O . ASN A 1 83 ? 12.832 3.906 -5.518 1.00 93.38 83 ASN A O 1
ATOM 641 N N . PHE A 1 84 ? 10.920 3.574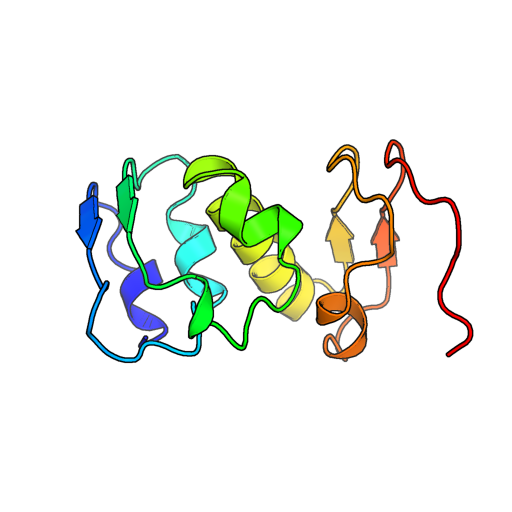 -6.656 1.00 93.12 84 PHE A N 1
ATOM 642 C CA . PHE A 1 84 ? 11.133 2.141 -6.828 1.00 93.12 84 PHE A CA 1
ATOM 643 C C . PHE A 1 84 ? 12.425 1.875 -7.603 1.00 93.12 84 PHE A C 1
ATOM 645 O O . PHE A 1 84 ? 12.620 2.455 -8.673 1.00 93.12 84 PHE A O 1
ATOM 652 N N . ALA A 1 85 ? 13.307 1.048 -7.037 1.00 91.75 85 ALA A N 1
ATOM 653 C CA . ALA A 1 85 ? 14.522 0.571 -7.701 1.00 91.75 85 ALA A CA 1
ATOM 654 C C . ALA A 1 85 ? 14.221 -0.613 -8.632 1.00 91.75 85 ALA A C 1
ATOM 656 O O . ALA A 1 85 ? 14.829 -0.749 -9.692 1.00 91.75 85 ALA A O 1
ATOM 657 N N . GLU A 1 86 ? 13.226 -1.411 -8.256 1.00 90.81 86 GLU A N 1
ATOM 658 C CA . GLU A 1 86 ? 12.722 -2.562 -8.995 1.00 90.81 86 GLU A CA 1
ATOM 659 C C . GLU A 1 86 ? 11.203 -2.461 -9.131 1.00 90.81 86 GLU A C 1
ATOM 661 O O . GLU A 1 86 ? 10.543 -1.739 -8.382 1.00 90.81 86 GLU A O 1
ATOM 666 N N . MET A 1 87 ? 10.634 -3.151 -10.117 1.00 91.69 87 MET A N 1
ATOM 667 C CA . MET A 1 87 ? 9.189 -3.137 -10.309 1.00 91.69 87 MET A CA 1
ATOM 668 C C . MET A 1 87 ? 8.489 -3.888 -9.159 1.00 91.69 87 MET A C 1
ATOM 670 O O . MET A 1 87 ? 8.822 -5.050 -8.930 1.00 91.69 87 MET A O 1
ATOM 674 N N . PRO A 1 88 ? 7.499 -3.274 -8.480 1.00 91.88 88 PRO A N 1
ATOM 675 C CA . PRO A 1 88 ? 6.732 -3.914 -7.410 1.00 91.88 88 PRO A CA 1
ATOM 676 C C . PRO A 1 88 ? 6.114 -5.251 -7.842 1.00 91.88 88 PRO A C 1
ATOM 678 O O . PRO A 1 88 ? 5.324 -5.289 -8.790 1.00 91.88 88 PRO A O 1
ATOM 681 N N . GLU A 1 89 ? 6.410 -6.340 -7.124 1.00 90.44 89 GLU A N 1
ATOM 682 C CA . GLU A 1 89 ? 5.862 -7.664 -7.460 1.00 90.44 89 GLU A CA 1
ATOM 683 C C . GLU A 1 89 ? 4.329 -7.712 -7.359 1.00 90.44 89 GLU A C 1
ATOM 685 O O . GLU A 1 89 ? 3.674 -8.469 -8.078 1.00 90.44 89 GLU A O 1
ATOM 690 N N . ASP A 1 90 ? 3.750 -6.854 -6.513 1.00 93.94 90 ASP A N 1
ATOM 691 C CA . ASP A 1 90 ? 2.306 -6.723 -6.312 1.00 93.94 90 ASP A CA 1
ATOM 692 C C . ASP A 1 90 ? 1.541 -6.449 -7.619 1.00 93.94 90 ASP A C 1
ATOM 694 O O . ASP A 1 90 ? 0.385 -6.852 -7.753 1.00 93.94 90 ASP A O 1
ATOM 698 N N . ILE A 1 91 ? 2.183 -5.799 -8.600 1.00 93.56 91 ILE A N 1
ATOM 699 C CA . ILE A 1 91 ? 1.581 -5.441 -9.894 1.00 93.56 91 ILE A CA 1
ATOM 700 C C . ILE A 1 91 ? 1.203 -6.693 -10.690 1.00 93.56 91 ILE A C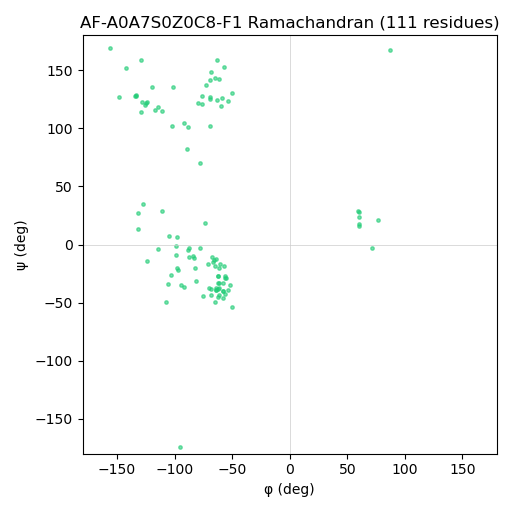 1
ATOM 702 O O . ILE A 1 91 ? 0.163 -6.721 -11.343 1.00 93.56 91 ILE A O 1
ATOM 706 N N . PHE A 1 92 ? 2.012 -7.752 -10.619 1.00 90.06 92 PHE A N 1
ATOM 707 C CA . PHE A 1 92 ? 1.797 -8.969 -11.408 1.00 90.06 92 PHE A CA 1
ATOM 708 C C . PHE A 1 92 ? 0.593 -9.794 -10.947 1.00 90.06 92 PHE A C 1
ATOM 710 O O . PHE A 1 92 ? 0.127 -10.663 -11.682 1.00 90.06 92 PHE A O 1
ATOM 717 N N . GLY A 1 93 ? 0.096 -9.539 -9.735 1.00 88.75 93 GLY A N 1
ATOM 718 C CA . GLY A 1 93 ? -1.140 -10.132 -9.231 1.00 88.75 93 GLY A CA 1
ATOM 719 C C . GLY A 1 93 ? -2.405 -9.386 -9.664 1.00 88.75 93 GLY A C 1
ATOM 720 O O . GLY A 1 93 ? -3.505 -9.890 -9.436 1.00 88.75 93 GLY A O 1
ATOM 721 N N . GLU A 1 94 ? -2.284 -8.199 -10.267 1.00 92.00 94 GLU A N 1
ATOM 722 C CA . GLU A 1 94 ? -3.424 -7.338 -10.589 1.00 92.00 94 GLU A CA 1
ATOM 723 C C . GLU A 1 94 ? -3.998 -7.656 -11.978 1.00 92.00 94 GLU A C 1
ATOM 725 O O . GLU A 1 94 ? -3.702 -7.004 -12.977 1.00 92.00 94 GLU A O 1
ATOM 730 N N . GLY A 1 95 ? -4.848 -8.684 -12.043 1.00 90.81 95 GLY A N 1
ATOM 731 C CA . GLY A 1 95 ? -5.441 -9.167 -13.298 1.00 90.81 95 GLY A CA 1
ATOM 732 C C . GLY A 1 95 ? -6.428 -8.208 -13.977 1.00 90.81 95 GLY A C 1
ATOM 733 O O . GLY A 1 95 ? -6.820 -8.452 -15.115 1.00 90.81 95 GLY A O 1
ATOM 734 N N . SER A 1 96 ? -6.844 -7.133 -13.301 1.00 92.69 96 SER A N 1
ATOM 735 C CA . SER A 1 96 ? -7.715 -6.097 -13.877 1.00 92.69 96 SER A CA 1
ATOM 736 C C . SER A 1 96 ? -6.954 -5.048 -14.700 1.00 92.69 96 SER A C 1
ATOM 738 O O . SER A 1 96 ? -7.570 -4.242 -15.401 1.00 92.69 96 SER A O 1
ATOM 740 N N . LEU A 1 97 ? -5.621 -5.032 -14.608 1.00 95.88 97 LEU A N 1
ATOM 741 C CA . LEU A 1 97 ? -4.801 -3.922 -15.066 1.00 95.88 97 LEU A CA 1
ATOM 742 C C . LEU A 1 97 ? -4.650 -3.878 -16.593 1.00 95.88 97 LEU A C 1
ATOM 744 O O . LEU A 1 97 ? -4.196 -4.836 -17.213 1.00 95.88 97 LEU A O 1
ATOM 748 N N . HIS A 1 98 ? -4.949 -2.726 -17.194 1.00 95.94 98 HIS A N 1
ATOM 749 C CA . HIS A 1 98 ? -4.702 -2.431 -18.611 1.00 95.94 98 HIS A CA 1
ATOM 750 C C . HIS A 1 98 ? -3.841 -1.177 -18.838 1.00 95.94 98 HIS A C 1
ATOM 752 O O . HIS A 1 98 ? -3.350 -0.964 -19.945 1.00 95.94 98 HIS A O 1
ATOM 758 N N . VAL A 1 99 ? -3.644 -0.336 -17.814 1.00 96.88 99 VAL A N 1
ATOM 759 C CA . VAL A 1 99 ? -2.753 0.837 -17.850 1.00 96.88 99 VAL A CA 1
ATOM 760 C C . VAL A 1 99 ? -1.891 0.867 -16.587 1.00 96.88 99 VAL A C 1
ATOM 762 O O . VAL A 1 99 ? -2.405 0.844 -15.472 1.00 96.88 99 VAL A O 1
ATOM 765 N N . LEU A 1 100 ? -0.572 0.971 -16.761 1.00 96.25 100 LEU A N 1
ATOM 766 C CA . LEU A 1 100 ? 0.400 1.084 -15.674 1.00 96.25 100 LEU A CA 1
ATOM 767 C C . LEU A 1 100 ? 1.266 2.330 -15.866 1.00 96.25 100 LEU A C 1
ATOM 769 O O . LEU A 1 100 ? 1.976 2.451 -16.865 1.00 96.25 100 LEU A O 1
ATOM 773 N N . HIS A 1 101 ? 1.260 3.228 -14.884 1.00 96.50 101 HIS A N 1
ATOM 774 C CA . HIS A 1 101 ? 2.125 4.402 -14.862 1.00 96.50 101 HIS A CA 1
ATOM 775 C C . HIS A 1 101 ? 3.185 4.277 -13.764 1.00 96.50 101 HIS A C 1
ATOM 777 O O . HIS A 1 101 ? 2.870 4.280 -12.577 1.00 96.50 101 HIS A O 1
ATOM 783 N N . MET A 1 102 ? 4.457 4.199 -14.162 1.00 94.75 102 MET A N 1
ATOM 784 C CA . MET A 1 102 ? 5.612 4.111 -13.254 1.00 94.75 102 MET A CA 1
ATOM 785 C C . MET A 1 102 ? 6.735 5.097 -13.607 1.00 94.75 102 MET A C 1
ATOM 787 O O . MET A 1 102 ? 7.909 4.859 -13.315 1.00 94.75 102 MET A O 1
ATOM 791 N N . SER A 1 103 ? 6.396 6.221 -14.235 1.00 95.19 103 SER A N 1
ATOM 792 C CA . SER A 1 103 ? 7.365 7.279 -14.536 1.00 95.19 103 SER A CA 1
ATOM 793 C C . SER A 1 103 ? 7.958 7.892 -13.256 1.00 95.19 103 SER A C 1
ATOM 795 O O . SER A 1 103 ? 7.393 7.788 -12.168 1.00 95.19 103 SER A O 1
ATOM 797 N N . HIS A 1 104 ? 9.123 8.535 -13.361 1.00 95.88 104 HIS A N 1
ATOM 798 C CA . HIS A 1 104 ? 9.806 9.171 -12.223 1.00 95.88 104 HIS A CA 1
ATOM 799 C C . HIS A 1 104 ? 10.159 8.221 -11.057 1.00 95.88 104 HIS A C 1
ATOM 801 O O . HIS A 1 104 ? 10.243 8.644 -9.906 1.00 95.88 104 HIS A O 1
ATOM 807 N N . ASN A 1 105 ? 10.387 6.938 -11.344 1.00 95.31 105 ASN A N 1
ATOM 808 C CA . ASN A 1 105 ? 11.000 5.993 -10.407 1.00 95.31 105 ASN A CA 1
ATOM 809 C C . ASN A 1 105 ? 12.514 5.869 -10.645 1.00 95.31 105 ASN A C 1
ATOM 811 O O . ASN A 1 105 ? 13.092 6.611 -11.439 1.00 95.31 105 ASN A O 1
ATOM 815 N N . LYS A 1 106 ? 13.165 4.947 -9.933 1.00 94.56 106 LYS A N 1
ATOM 816 C CA . LYS A 1 106 ? 14.597 4.634 -10.048 1.00 94.56 106 LYS A CA 1
ATOM 817 C C . LYS A 1 106 ? 14.818 3.245 -10.658 1.00 94.56 106 LYS A C 1
ATOM 819 O O . LYS A 1 106 ? 15.808 2.597 -10.342 1.00 94.56 106 LYS A O 1
ATOM 824 N N . LEU A 1 107 ? 13.877 2.800 -11.494 1.00 91.12 107 LEU A N 1
ATOM 825 C CA . LEU A 1 107 ? 13.878 1.465 -12.083 1.00 91.12 107 LEU A CA 1
ATOM 826 C C . LEU A 1 107 ? 15.148 1.269 -12.912 1.00 91.12 107 LEU A C 1
ATOM 828 O O . LEU A 1 107 ? 15.384 2.006 -13.871 1.00 91.12 107 LEU A O 1
ATOM 832 N N . THR A 1 108 ? 15.963 0.290 -12.533 1.00 86.19 108 THR A N 1
ATOM 833 C CA . THR A 1 108 ? 17.182 -0.088 -13.268 1.00 86.19 108 THR A CA 1
ATOM 834 C C . THR A 1 108 ? 16.958 -1.288 -14.179 1.00 86.19 108 THR A C 1
ATOM 836 O O . THR A 1 108 ? 17.703 -1.475 -15.139 1.00 86.19 108 THR A O 1
ATOM 839 N N . ALA A 1 109 ? 15.913 -2.067 -13.906 1.00 78.19 109 ALA A N 1
ATOM 840 C CA . ALA A 1 109 ? 15.490 -3.206 -14.695 1.00 78.19 109 ALA A CA 1
ATOM 841 C C . ALA A 1 109 ? 13.960 -3.277 -14.745 1.00 78.19 109 ALA A C 1
ATOM 843 O O . ALA A 1 109 ? 13.261 -2.837 -13.828 1.00 78.19 109 ALA A O 1
ATOM 844 N N . VAL A 1 110 ? 13.454 -3.851 -15.831 1.00 71.38 110 VAL A N 1
ATOM 845 C CA . VAL A 1 110 ? 12.083 -4.355 -15.910 1.00 71.38 110 VAL A CA 1
ATOM 846 C C . VAL A 1 110 ? 12.183 -5.872 -15.724 1.00 71.38 110 VAL A C 1
ATOM 848 O O . VAL A 1 110 ? 13.102 -6.458 -16.294 1.00 71.38 110 VAL A O 1
ATOM 851 N N . PRO A 1 111 ? 11.323 -6.516 -14.920 1.00 70.38 111 PRO A N 1
ATOM 852 C CA . PRO A 1 111 ? 11.432 -7.953 -14.678 1.00 70.38 111 PRO A CA 1
ATOM 853 C C . PRO A 1 111 ? 11.260 -8.763 -15.967 1.00 70.38 111 PRO A C 1
ATOM 855 O O . PRO A 1 111 ? 10.398 -8.439 -16.779 1.00 70.38 111 PRO A O 1
ATOM 858 N N . ASP A 1 112 ? 12.022 -9.849 -16.107 1.00 65.06 112 ASP A N 1
ATOM 859 C CA . ASP A 1 112 ? 12.044 -10.722 -17.296 1.00 65.06 112 ASP A CA 1
ATOM 860 C C . ASP A 1 112 ? 10.801 -11.632 -17.454 1.00 65.06 112 ASP A C 1
ATOM 862 O O . ASP A 1 112 ? 10.871 -12.649 -18.145 1.00 65.06 112 ASP A O 1
ATOM 866 N N . ARG A 1 113 ? 9.678 -11.338 -16.784 1.00 53.81 113 ARG A N 1
ATOM 867 C CA . ARG A 1 113 ? 8.499 -12.224 -16.807 1.00 53.81 113 ARG A CA 1
ATOM 868 C C . ARG A 1 113 ? 7.665 -12.082 -18.074 1.00 53.81 113 ARG A C 1
ATOM 870 O O . ARG A 1 113 ? 7.247 -10.943 -18.375 1.00 53.81 113 ARG A O 1
#

Secondary structure (DSSP, 8-state):
--GGGGG-TT--EEE-TTS---B--GGGGGGTTT--EEE--GGG--BS--HHHHHT-HHHHHHHHHHHHHHHHHSEEE-TTS--SS--GGGGG-TT-SEEE-TTS--------

Sequence (113 aa):
LPSEVGLLSKLKVLRVGQNGVKVLPRTLGNLVGKLEELTFDESNISWPATTEVLSMGTDKLLKFLAAFNRAEKEGTLELNGWNFAEMPEDIFGEGSLHVLHMSHNKLTAVPDR